Protein 1PGV (pdb70)

Secondary structure (DSSP, 8-state):
--HHHHHHHHHTT-SS--EEE-TT--SS-HHHHHHHHHHHTT-S---EEE-TTS--BHHHHTTHHHHHHH-SS--EEE--SSB--HHHHHHHHHHTTTT---SEEE----SS----HHHHHHHHHHHHH-SS--EEE-----HHHHHHHHHHHHHHHHHHHHHHTT-

Organism: Caenorhabditis elegans (NCBI:txid6239)

CATH classification: 3.80.10.10

Nearest PDB structures (foldseek):
  1pgv-assembly1_A  TM=1.006E+00  e=1.655E-31  Caenorhabditis elegans
  1io0-assembly1_A  TM=9.582E-01  e=1.502E-15  Gallus gallus
  8iai-assembly1_Y  TM=9.408E-01  e=5.123E-16  Sus scrofa
  8iah-assembly1_Y  TM=9.416E-01  e=6.300E-15  Sus scrofa
  4z8g-assembly1_A  TM=9.276E-01  e=1.249E-13  Homo sapiens

Structure (mmCIF, N/CA/C/O backbone):
data_1PGV
#
_entry.id   1PGV
#
_cell.length_a   31.706
_cell.length_b   50.621
_cell.length_c   107.132
_cell.angle_alpha   90.00
_cell.angle_beta   90.00
_cell.angle_gamma   90.00
#
_symmetry.space_group_name_H-M   'P 21 21 21'
#
loop_
_entity.id
_entity.type
_entity.pdbx_description
1 polymer 'tropomodulin TMD-1'
2 water water
#
loop_
_atom_site.group_PDB
_atom_site.id
_atom_site.type_symbol
_atom_site.label_atom_id
_atom_site.label_alt_id
_atom_site.label_comp_id
_atom_site.label_asym_id
_atom_site.label_entity_id
_atom_site.label_seq_id
_atom_site.pdbx_PDB_ins_code
_atom_site.Cartn_x
_atom_site.Cartn_y
_atom_site.Cartn_z
_atom_site.occupancy
_atom_site.B_iso_or_equiv
_atom_site.auth_seq_id
_atom_site.auth_comp_id
_atom_site.auth_asym_id
_atom_site.auth_atom_id
_atom_site.pdbx_PDB_model_num
ATOM 1 N N . THR A 1 27 ? 2.986 32.269 30.776 1.00 38.47 222 THR A N 1
ATOM 2 C CA . THR A 1 27 ? 1.586 32.278 30.264 1.00 37.52 222 THR A CA 1
ATOM 3 C C . THR A 1 27 ? 0.629 31.618 31.250 1.00 37.72 222 THR A C 1
ATOM 4 O O . THR A 1 27 ? 0.982 30.656 31.931 1.00 38.33 222 THR A O 1
ATOM 8 N N . ASP A 1 28 ? -0.587 32.148 31.320 1.00 37.32 223 ASP A N 1
ATOM 9 C CA . ASP A 1 28 ? -1.608 31.629 32.220 1.00 37.11 223 ASP A CA 1
ATOM 10 C C . ASP A 1 28 ? -2.506 30.655 31.458 1.00 36.09 223 ASP A C 1
ATOM 11 O O . ASP A 1 28 ? -3.557 31.043 30.947 1.00 35.79 223 ASP A O 1
ATOM 16 N N . VAL A 1 29 ? -2.092 29.391 31.390 1.00 34.95 224 VAL A N 1
ATOM 17 C CA . VAL A 1 29 ? -2.858 28.372 30.676 1.00 33.53 224 VAL A CA 1
ATOM 18 C C . VAL A 1 29 ? -4.329 28.366 31.074 1.00 33.77 224 VAL A C 1
ATOM 19 O O . VAL A 1 29 ? -5.214 28.329 30.219 1.00 31.26 224 VAL A O 1
ATOM 23 N N . GLU A 1 30 ? -4.585 28.408 32.377 1.00 34.62 225 GLU A N 1
ATOM 24 C CA . GLU A 1 30 ? -5.948 28.393 32.887 1.00 35.04 225 GLU A CA 1
ATOM 25 C C . GLU A 1 30 ? -6.766 29.569 32.353 1.00 34.94 225 GLU A C 1
ATOM 26 O O . GLU A 1 30 ? -7.905 29.397 31.917 1.00 34.24 225 GLU A O 1
ATOM 32 N N . SER A 1 31 ? -6.184 30.763 32.390 1.00 34.13 226 SER A N 1
ATOM 33 C CA . SER A 1 31 ? -6.875 31.952 31.904 1.00 33.35 226 SER A CA 1
AT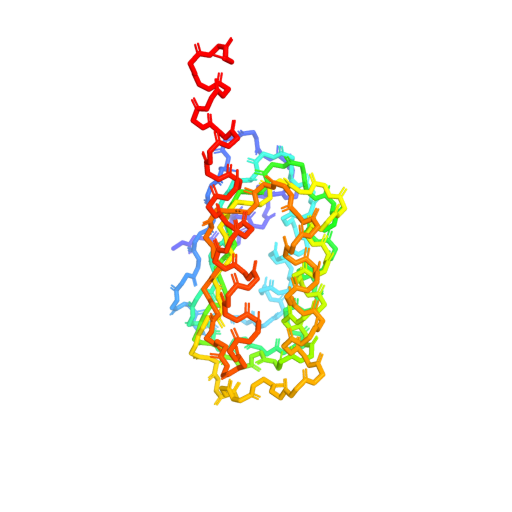OM 34 C C . SER A 1 31 ? -7.133 31.844 30.402 1.00 31.90 226 SER A C 1
ATOM 35 O O . SER A 1 31 ? -8.217 32.179 29.925 1.00 31.69 226 SER A O 1
ATOM 38 N N . CYS A 1 32 ? -6.133 31.372 29.663 1.00 31.63 227 CYS A N 1
ATOM 39 C CA . CYS A 1 32 ? -6.266 31.214 28.218 1.00 30.66 227 CYS A CA 1
ATOM 40 C C . CYS A 1 32 ? -7.422 30.272 27.891 1.00 30.13 227 CYS A C 1
ATOM 41 O O . CYS A 1 32 ? -8.218 30.540 26.991 1.00 28.57 227 CYS A O 1
ATOM 44 N N . ILE A 1 33 ? -7.512 29.170 28.628 1.00 30.18 228 ILE A N 1
ATOM 45 C CA . ILE A 1 33 ? -8.584 28.207 28.414 1.00 29.87 228 ILE A CA 1
ATOM 46 C C . ILE A 1 33 ? -9.939 28.888 28.560 1.00 30.89 228 ILE A C 1
ATOM 47 O O . ILE A 1 33 ? -10.787 28.798 27.673 1.00 31.43 228 ILE A O 1
ATOM 52 N N . ASN A 1 34 ? -10.139 29.575 29.679 1.00 30.89 229 ASN A N 1
ATOM 53 C CA . ASN A 1 34 ? -11.404 30.260 29.920 1.00 31.70 229 ASN A CA 1
ATOM 54 C C . ASN A 1 34 ? -11.704 31.321 28.868 1.00 29.37 229 ASN A C 1
ATOM 55 O O . ASN A 1 34 ? -12.828 31.415 28.384 1.00 28.97 229 ASN A O 1
ATOM 60 N N . ARG A 1 35 ? -10.700 32.117 28.513 1.00 28.10 230 ARG A N 1
ATOM 61 C CA . ARG A 1 35 ? -10.891 33.171 27.523 1.00 27.72 230 ARG A CA 1
ATOM 62 C C . ARG A 1 35 ? -11.189 32.639 26.123 1.00 27.82 230 ARG A C 1
ATOM 63 O O . ARG A 1 35 ? -12.071 33.150 25.438 1.00 27.84 230 ARG A O 1
ATOM 71 N N . LEU A 1 36 ? -10.458 31.613 25.698 1.00 28.40 231 LEU A N 1
ATOM 72 C CA . LEU A 1 36 ? -10.683 31.036 24.374 1.00 29.58 231 LEU A CA 1
ATOM 73 C C . LEU A 1 36 ? -12.086 30.439 24.271 1.00 30.31 231 LEU A C 1
ATOM 74 O O . LEU A 1 36 ? -12.760 30.589 23.252 1.00 30.32 231 LEU A O 1
ATOM 79 N N . ARG A 1 37 ? -12.525 29.770 25.332 1.00 32.43 232 ARG A N 1
ATOM 80 C CA . ARG A 1 37 ? -13.853 29.164 25.351 1.00 34.27 232 ARG A CA 1
ATOM 81 C C . ARG A 1 37 ? -14.945 30.212 25.170 1.00 34.63 232 ARG A C 1
ATOM 82 O O . ARG A 1 37 ? -15.963 29.957 24.527 1.00 34.16 232 ARG A O 1
ATOM 90 N N . GLU A 1 38 ? -14.724 31.392 25.741 1.00 34.27 233 GLU A N 1
ATOM 91 C CA . GLU A 1 38 ? -15.693 32.476 25.650 1.00 35.13 233 GLU A CA 1
ATOM 92 C C . GLU A 1 38 ? -15.472 33.303 24.388 1.00 34.32 233 GLU A C 1
ATOM 93 O O . GLU A 1 38 ? -16.086 34.355 24.208 1.00 34.55 233 GLU A O 1
ATOM 99 N N . ASP A 1 39 ? -14.588 32.819 23.521 1.00 32.23 234 ASP A N 1
ATOM 100 C CA . ASP A 1 39 ?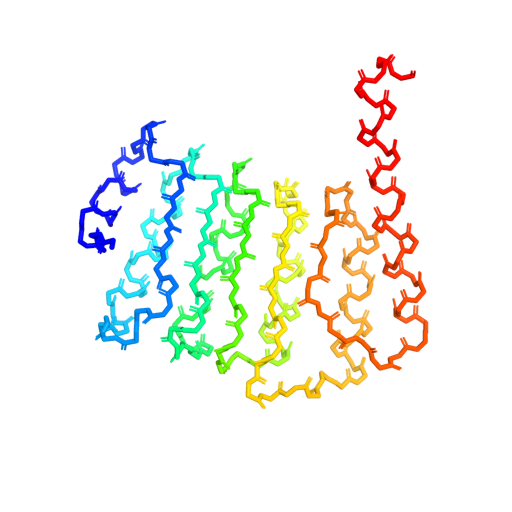 -14.288 33.492 22.263 1.00 30.99 234 ASP A CA 1
ATOM 101 C C . ASP A 1 39 ? -13.857 34.947 22.475 1.00 30.25 234 ASP A C 1
ATOM 102 O O . ASP A 1 39 ? -14.354 35.865 21.818 1.00 29.45 234 ASP A O 1
ATOM 107 N N . ASP A 1 40 ? -12.919 35.135 23.397 1.00 29.70 235 ASP A N 1
ATOM 108 C CA . ASP A 1 40 ? -12.383 36.454 23.725 1.00 28.91 235 ASP A CA 1
ATOM 109 C C . ASP A 1 40 ? -11.887 37.151 22.462 1.00 29.73 235 ASP A C 1
ATOM 110 O O . ASP A 1 40 ? -11.029 36.628 21.749 1.00 28.43 235 ASP A O 1
ATOM 115 N N . THR A 1 41 ? -12.418 38.342 22.197 1.00 27.69 236 THR A N 1
ATOM 116 C CA . THR A 1 41 ? -12.050 39.097 21.003 1.00 29.11 236 THR A CA 1
ATOM 117 C C . THR A 1 41 ? -10.633 39.670 21.008 1.00 28.38 236 THR A C 1
ATOM 118 O O . THR A 1 41 ? -10.102 40.019 19.953 1.00 27.27 236 THR A O 1
ATOM 124 N N . ASP A 1 42 ? -10.016 39.754 22.184 1.00 27.98 237 ASP A N 1
ATOM 125 C CA . ASP A 1 42 ? -8.675 40.323 22.298 1.00 26.40 237 ASP A CA 1
ATOM 126 C C . ASP A 1 42 ? -7.530 39.319 22.394 1.00 26.16 237 ASP A C 1
ATOM 127 O O . ASP A 1 42 ? -6.373 39.670 22.153 1.00 25.72 237 ASP A O 1
ATOM 132 N N . LEU A 1 43 ? -7.836 38.077 22.754 1.00 25.00 238 LEU A N 1
ATOM 133 C CA . LEU A 1 43 ? -6.796 37.059 22.857 1.00 24.72 238 LEU A CA 1
ATOM 134 C C . LEU A 1 43 ? -6.448 36.560 21.456 1.00 25.20 238 LEU A C 1
ATOM 135 O O . LEU A 1 43 ? -7.137 35.698 20.908 1.00 24.46 238 LEU A O 1
ATOM 140 N N . LYS A 1 44 ? -5.379 37.114 20.886 1.00 24.79 239 LYS A N 1
ATOM 141 C CA . LYS A 1 44 ? -4.937 36.760 19.540 1.00 26.82 239 LYS A CA 1
ATOM 142 C C . LYS A 1 44 ? -3.734 35.828 19.520 1.00 26.45 239 LYS A C 1
ATOM 143 O O . LYS A 1 44 ? -3.497 35.130 18.530 1.00 27.15 239 LYS A O 1
ATOM 149 N N . GLU A 1 45 ? -2.959 35.834 20.597 1.00 26.39 240 GLU A N 1
ATOM 150 C CA . GLU A 1 45 ? -1.783 34.982 20.674 1.00 26.35 240 GLU A CA 1
ATOM 151 C C . GLU A 1 45 ? -1.705 34.194 21.970 1.00 25.91 240 GLU A C 1
ATOM 152 O O . GLU A 1 45 ? -1.833 34.746 23.064 1.00 23.64 240 GLU A O 1
ATOM 158 N N . VAL A 1 46 ? -1.511 32.888 21.827 1.00 24.68 241 VAL A N 1
ATOM 159 C CA . VAL A 1 46 ? -1.374 31.989 22.961 1.00 24.35 241 VAL A CA 1
ATOM 160 C C . VAL A 1 46 ? -0.048 31.287 22.731 1.00 24.72 241 VAL A C 1
ATOM 161 O O . VAL A 1 46 ? 0.128 30.584 21.736 1.00 25.21 241 VAL A O 1
ATOM 165 N N . ASN A 1 47 ? 0.892 31.493 23.644 1.00 25.59 242 ASN A N 1
ATOM 166 C CA . ASN A 1 47 ? 2.210 30.899 23.518 1.00 25.85 242 ASN A CA 1
ATOM 167 C C . ASN A 1 47 ? 2.567 30.136 24.785 1.00 27.16 242 ASN A C 1
ATOM 168 O O . ASN A 1 47 ? 2.768 30.741 25.839 1.00 26.20 242 ASN A O 1
ATOM 173 N N . ILE A 1 48 ? 2.635 28.809 24.692 1.00 26.27 243 ILE A N 1
ATOM 174 C CA . ILE A 1 48 ? 3.001 28.006 25.853 1.00 26.98 243 ILE A CA 1
ATOM 175 C C . ILE A 1 48 ? 4.303 27.264 25.586 1.00 27.32 243 ILE A C 1
ATOM 176 O O . ILE A 1 48 ? 4.540 26.180 26.127 1.00 27.34 243 ILE A O 1
ATOM 181 N N . ASN A 1 49 ? 5.147 27.856 24.747 1.00 27.00 244 ASN A N 1
ATOM 182 C CA . ASN A 1 49 ? 6.432 27.258 24.413 1.00 28.12 244 ASN A CA 1
ATOM 183 C C . ASN A 1 49 ? 7.229 26.951 25.677 1.00 29.98 244 ASN A C 1
ATOM 184 O O . ASN A 1 49 ? 7.258 27.752 26.611 1.00 29.72 244 ASN A O 1
ATOM 189 N N . ASN A 1 50 ? 7.862 25.779 25.698 1.00 31.01 245 ASN A N 1
ATOM 190 C CA . ASN A 1 50 ? 8.695 25.348 26.817 1.00 31.57 245 ASN A CA 1
ATOM 191 C C . ASN A 1 50 ? 7.973 25.021 28.121 1.00 32.64 245 ASN A C 1
ATOM 192 O O . ASN A 1 50 ? 8.619 24.792 29.141 1.00 31.41 245 ASN A O 1
ATOM 197 N N . MET A 1 51 ? 6.645 24.991 28.095 1.00 33.35 246 MET A N 1
ATOM 198 C CA . MET A 1 51 ? 5.880 24.674 29.296 1.00 35.75 246 MET A CA 1
ATOM 199 C C . MET A 1 51 ? 5.584 23.174 29.370 1.00 37.56 246 MET A C 1
ATOM 200 O O . MET A 1 51 ? 4.478 22.730 29.067 1.00 38.78 246 MET A O 1
ATOM 205 N N . LYS A 1 52 ? 6.585 22.401 29.780 1.00 39.00 247 LYS A N 1
ATOM 206 C CA . LYS A 1 52 ? 6.452 20.950 29.887 1.00 40.58 247 LYS A CA 1
ATOM 207 C C . LYS A 1 52 ? 5.764 20.523 31.182 1.00 42.39 247 LYS A C 1
ATOM 208 O O . LYS A 1 52 ? 5.360 19.368 31.330 1.00 42.72 247 LYS A O 1
ATOM 214 N N . ARG A 1 53 ? 5.635 21.465 32.111 1.00 44.05 248 ARG A N 1
ATOM 215 C CA . ARG A 1 53 ? 5.009 21.219 33.407 1.00 46.12 248 ARG A CA 1
ATOM 216 C C . ARG A 1 53 ? 3.507 20.982 33.288 1.00 46.31 248 ARG A C 1
ATOM 217 O O . ARG A 1 53 ? 2.945 20.135 33.981 1.00 46.60 248 ARG A O 1
ATOM 225 N N . VAL A 1 54 ? 2.862 21.748 32.416 1.00 45.84 249 VAL A N 1
ATOM 226 C CA . VAL A 1 54 ? 1.423 21.647 32.219 1.00 45.58 249 VAL A CA 1
ATOM 227 C C . VAL A 1 54 ? 0.960 20.213 32.008 1.00 45.67 249 VAL A C 1
ATOM 228 O O . VAL A 1 54 ? 1.519 19.482 31.187 1.00 45.26 249 VAL A O 1
ATOM 232 N N . SER A 1 5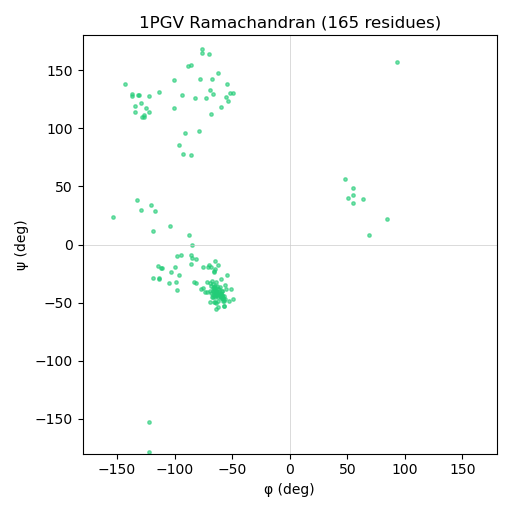5 ? -0.062 19.809 32.758 1.00 45.75 250 SER A N 1
ATOM 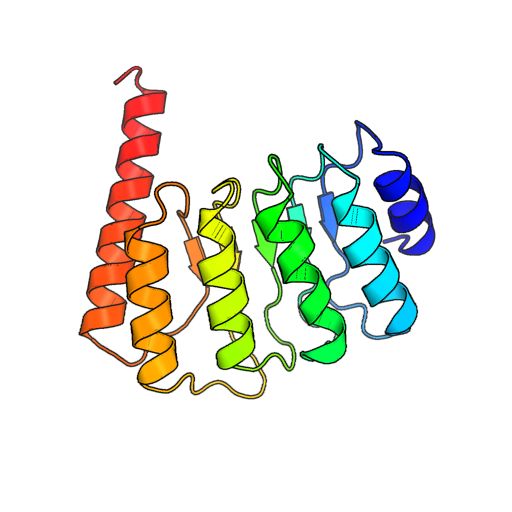233 C CA . SER A 1 55 ? -0.595 18.462 32.626 1.00 45.42 250 SER A CA 1
ATOM 234 C C . SER A 1 55 ? -1.132 18.326 31.210 1.00 45.38 250 SER A C 1
ATOM 235 O O . SER A 1 55 ? -1.615 19.297 30.625 1.00 45.39 250 SER A O 1
ATOM 238 N N . LYS A 1 56 ? -1.049 17.122 30.661 1.00 44.86 251 LYS A N 1
ATOM 239 C CA . LYS A 1 56 ? -1.509 16.884 29.303 1.00 44.44 251 LYS A CA 1
ATOM 240 C C . LYS A 1 56 ? -3.011 17.060 29.140 1.00 43.94 251 LYS A C 1
ATOM 241 O O . LYS A 1 56 ? -3.493 17.322 28.037 1.00 43.72 251 LYS A O 1
ATOM 247 N N . GLU A 1 57 ? -3.758 16.921 30.231 1.00 43.20 252 GLU A N 1
ATOM 248 C CA . GLU A 1 57 ? -5.201 17.092 30.154 1.00 41.76 252 GLU A CA 1
ATOM 249 C C . GLU A 1 57 ? -5.496 18.576 29.968 1.00 39.38 252 GLU A C 1
ATOM 250 O O . GLU A 1 57 ? -6.466 18.951 29.310 1.00 38.31 252 GLU A O 1
ATOM 256 N N . ARG A 1 58 ? -4.646 19.417 30.551 1.00 37.98 253 ARG A N 1
ATOM 257 C CA . ARG A 1 58 ? -4.800 20.865 30.435 1.00 37.32 253 ARG A CA 1
ATOM 258 C C . ARG A 1 58 ? -4.441 21.309 29.018 1.00 35.67 253 ARG A C 1
ATOM 259 O O . ARG A 1 58 ? -5.099 22.176 28.438 1.00 34.22 253 ARG A O 1
ATOM 267 N N . ILE A 1 59 ? -3.389 20.717 28.464 1.00 34.96 254 ILE A N 1
ATOM 268 C CA . ILE A 1 59 ? -2.975 21.050 27.110 1.00 34.20 254 ILE A CA 1
ATOM 269 C C . ILE A 1 59 ? -4.095 20.628 26.165 1.00 33.51 254 ILE A C 1
ATOM 270 O O . ILE A 1 59 ? -4.428 21.346 25.221 1.00 32.02 254 ILE A O 1
ATOM 275 N N . ARG A 1 60 ? -4.686 19.465 26.427 1.00 32.39 255 ARG A N 1
ATOM 276 C CA . ARG A 1 60 ? -5.784 18.986 25.598 1.00 31.74 255 ARG A CA 1
ATOM 277 C C . ARG A 1 60 ? -6.975 19.932 25.714 1.00 29.69 255 ARG A C 1
ATOM 278 O O . ARG A 1 60 ? -7.641 20.221 24.724 1.00 27.84 255 ARG A O 1
ATOM 286 N N . SER A 1 61 ? -7.244 20.411 26.926 1.00 28.81 256 SER A N 1
ATOM 287 C CA . SER A 1 61 ? -8.363 21.323 27.139 1.00 27.12 256 SER A CA 1
ATOM 288 C C . SER A 1 61 ? -8.097 22.682 26.490 1.00 26.52 256 SER A C 1
ATOM 289 O O . SER A 1 61 ? -9.021 23.346 26.018 1.00 25.41 256 SER A O 1
ATOM 293 N N . LEU A 1 62 ? -6.830 23.085 26.464 1.00 25.83 257 LEU A N 1
ATOM 294 C CA . LEU A 1 62 ? -6.439 24.355 25.856 1.00 24.72 257 LEU A CA 1
ATOM 295 C C . LEU A 1 62 ? -6.699 24.293 24.351 1.00 24.98 257 LEU A C 1
ATOM 296 O O . LEU A 1 62 ? -7.310 25.194 23.775 1.00 24.57 257 LEU A O 1
ATOM 301 N N . ILE A 1 63 ? -6.226 23.221 23.719 1.00 24.04 258 ILE A N 1
ATOM 302 C CA . ILE A 1 63 ? -6.420 23.031 22.286 1.00 22.71 258 ILE A CA 1
ATOM 303 C C . ILE A 1 63 ? -7.906 23.026 21.960 1.00 22.38 258 ILE A C 1
ATOM 304 O O . ILE A 1 63 ? -8.349 23.673 21.015 1.00 21.03 258 ILE A O 1
ATOM 309 N N . GLU A 1 64 ? -8.678 22.294 22.754 1.00 25.09 259 GLU A N 1
ATOM 310 C CA . GLU A 1 64 ? -10.117 22.207 22.546 1.00 26.37 259 GLU A CA 1
ATOM 311 C C . GLU A 1 64 ? -10.758 23.584 22.707 1.00 26.00 259 GLU A C 1
ATOM 312 O O . GLU A 1 64 ? -11.677 23.945 21.973 1.00 25.28 259 GLU A O 1
ATOM 318 N N . ALA A 1 65 ? -10.263 24.352 23.670 1.00 25.90 260 ALA A N 1
ATOM 319 C CA . ALA A 1 65 ? -10.794 25.690 23.918 1.00 24.81 260 ALA A CA 1
ATOM 320 C C . ALA A 1 65 ? -10.541 26.592 22.710 1.00 24.31 260 ALA A C 1
ATOM 321 O O . ALA A 1 65 ? -11.420 27.347 22.288 1.00 23.32 260 ALA A O 1
ATOM 323 N N . ALA A 1 66 ? -9.336 26.501 22.156 1.00 23.16 261 ALA A N 1
ATOM 324 C CA . ALA A 1 66 ? -8.954 27.309 21.001 1.00 23.02 261 ALA A CA 1
ATOM 325 C C . ALA A 1 66 ? -9.921 27.155 19.828 1.00 21.96 261 ALA A C 1
ATOM 326 O O . ALA A 1 66 ? -10.056 28.065 19.005 1.00 21.54 261 ALA A O 1
ATOM 328 N N . CYS A 1 67 ? -10.594 26.008 19.747 1.00 22.65 262 CYS A N 1
ATOM 329 C CA . CYS A 1 67 ? -11.544 25.760 18.664 1.00 24.01 262 CYS A CA 1
ATOM 330 C C . CYS A 1 67 ? -12.755 26.682 18.719 1.00 25.37 262 CYS A C 1
ATOM 331 O O . CYS A 1 67 ? -13.414 26.908 17.707 1.00 26.21 262 CYS A O 1
ATOM 334 N N . ASN A 1 68 ? -13.046 27.210 19.904 1.00 26.47 263 ASN A N 1
ATOM 335 C CA . ASN A 1 68 ? -14.189 28.100 20.082 1.00 27.87 263 ASN A CA 1
ATOM 336 C C . ASN A 1 68 ? -13.882 29.560 19.762 1.00 27.78 263 ASN A C 1
ATOM 337 O O . ASN A 1 68 ? -14.789 30.393 19.695 1.00 27.13 263 ASN A O 1
ATOM 342 N N . SER A 1 69 ? -12.606 29.867 19.556 1.00 25.10 264 SER A N 1
ATOM 343 C CA . SER A 1 69 ? -12.198 31.234 19.252 1.00 23.19 264 SER A CA 1
ATOM 344 C C . SER A 1 69 ? -12.090 31.538 17.763 1.00 24.53 264 SER A C 1
ATOM 345 O O . SER A 1 69 ? -11.436 30.811 17.017 1.00 23.85 264 SER A O 1
ATOM 348 N N . LYS A 1 70 ? -12.730 32.620 17.333 1.00 24.08 265 LYS A N 1
ATOM 349 C CA . LYS A 1 70 ? -12.659 33.019 15.937 1.00 25.88 265 LYS A CA 1
ATOM 350 C C . LYS A 1 70 ? -11.705 34.201 15.839 1.00 24.81 265 LYS A C 1
ATOM 351 O O . LYS A 1 70 ? -11.668 34.905 14.834 1.00 25.96 265 LYS A O 1
ATOM 357 N N . HIS A 1 71 ? -10.914 34.393 16.890 1.00 24.57 266 HIS A N 1
ATOM 358 C CA . HIS A 1 71 ? -9.970 35.499 16.946 1.00 24.37 266 HIS A CA 1
ATOM 359 C C . HIS A 1 71 ? -8.505 35.089 17.061 1.00 23.28 266 HIS A C 1
ATOM 360 O O . HIS A 1 71 ? -7.621 35.809 16.602 1.00 24.09 266 HIS A O 1
ATOM 367 N N . ILE A 1 72 ? -8.236 33.936 17.667 1.00 23.31 267 ILE A N 1
ATOM 368 C CA . ILE A 1 72 ? -6.854 33.501 17.829 1.00 21.40 267 ILE A CA 1
ATOM 369 C C . ILE A 1 72 ? -6.096 33.525 16.502 1.00 21.72 267 ILE A C 1
ATOM 370 O O . ILE A 1 72 ? -6.569 33.005 15.492 1.00 20.45 267 ILE A O 1
ATOM 375 N N . GLU A 1 73 ? -4.918 34.143 16.519 1.00 20.30 268 GLU A N 1
ATOM 376 C CA . GLU A 1 73 ? -4.083 34.278 15.333 1.00 21.39 268 GLU A CA 1
ATOM 377 C C . GLU A 1 73 ? -2.784 33.497 15.414 1.00 19.93 268 GLU A C 1
ATOM 378 O O . GLU A 1 73 ? -2.233 33.088 14.390 1.00 20.59 268 GLU A O 1
ATOM 384 N N . LYS A 1 74 ? -2.281 33.305 16.627 1.00 20.09 269 LYS A N 1
ATOM 385 C CA . LYS A 1 74 ? -1.037 32.573 16.816 1.00 19.84 269 LYS A CA 1
ATOM 386 C C . LYS A 1 74 ? -1.151 31.607 17.984 1.00 19.77 269 LYS A C 1
ATOM 387 O O . LYS A 1 74 ? -1.577 31.979 19.076 1.00 18.91 269 LYS A O 1
ATOM 393 N N . PHE A 1 75 ? -0.774 30.356 17.741 1.00 19.26 270 PHE A N 1
ATOM 394 C CA . PHE A 1 75 ? -0.835 29.330 18.771 1.00 19.45 270 PHE A CA 1
ATOM 395 C C . PHE A 1 75 ? 0.482 28.572 18.714 1.00 18.93 270 PHE A C 1
ATOM 396 O O . PHE A 1 75 ? 0.788 27.913 17.721 1.00 18.49 270 PHE A O 1
ATOM 404 N N . SER A 1 76 ? 1.280 28.692 19.772 1.00 20.32 271 SER A N 1
ATOM 405 C CA . SER A 1 76 ? 2.579 28.036 19.803 1.00 20.58 271 SER A CA 1
ATOM 406 C C . SER A 1 76 ? 2.714 27.099 20.997 1.00 21.32 271 SER A C 1
ATOM 407 O O . SER A 1 76 ? 2.468 27.490 22.141 1.00 19.73 271 SER A O 1
ATOM 411 N N . LEU A 1 77 ? 3.101 25.858 20.712 1.00 21.52 272 LEU A N 1
ATOM 412 C CA . LEU A 1 77 ? 3.282 24.837 21.740 1.00 23.70 272 LEU A CA 1
ATOM 413 C C . LEU A 1 77 ? 4.616 24.144 21.510 1.00 23.11 272 LEU A C 1
ATOM 414 O O . LEU A 1 77 ? 4.730 22.927 21.678 1.00 24.55 272 LEU A O 1
ATOM 419 N N . ALA A 1 78 ? 5.620 24.914 21.112 1.00 23.05 273 ALA A N 1
ATOM 420 C CA . ALA A 1 78 ? 6.940 24.361 20.855 1.00 23.48 273 ALA A CA 1
ATOM 421 C C . ALA A 1 78 ? 7.587 23.868 22.141 1.00 23.92 273 ALA A C 1
ATOM 422 O O . ALA A 1 78 ? 7.440 24.476 23.199 1.00 23.42 273 ALA A O 1
ATOM 424 N N . ASN A 1 79 ? 8.299 22.753 22.039 1.00 24.11 274 ASN A N 1
ATOM 425 C CA . ASN A 1 79 ? 8.994 22.185 23.182 1.00 26.01 274 ASN A CA 1
ATOM 426 C C . ASN A 1 79 ? 8.130 22.086 24.439 1.00 26.07 274 ASN A C 1
ATOM 427 O O . ASN A 1 79 ? 8.478 22.629 25.488 1.00 27.83 274 ASN A O 1
ATOM 432 N N . THR A 1 80 ? 6.996 21.400 24.323 1.00 24.90 275 THR A N 1
ATOM 433 C CA . THR A 1 80 ? 6.097 21.200 25.454 1.00 24.56 275 THR A CA 1
ATOM 434 C C . THR A 1 80 ? 5.984 19.701 25.727 1.00 23.85 275 THR A C 1
ATOM 435 O O . THR A 1 80 ? 5.123 19.262 26.486 1.00 25.15 275 THR A O 1
ATOM 439 N N . ALA A 1 81 ? 6.858 18.932 25.086 1.00 24.50 276 ALA A N 1
ATOM 440 C CA . ALA A 1 81 ? 6.894 17.482 25.242 1.00 24.09 276 ALA A CA 1
ATOM 441 C C . ALA A 1 81 ? 5.553 16.812 24.956 1.00 25.30 276 ALA A C 1
ATOM 442 O O . ALA A 1 81 ? 5.196 15.833 25.607 1.00 25.59 276 ALA A O 1
ATOM 444 N N . ILE A 1 82 ? 4.806 17.333 23.985 1.00 24.92 277 ILE A N 1
ATOM 445 C CA . ILE A 1 82 ? 3.520 16.735 23.648 1.00 23.40 277 ILE A CA 1
ATOM 446 C C . ILE A 1 82 ? 3.702 15.646 22.596 1.00 22.75 277 ILE A C 1
ATOM 447 O O . ILE A 1 82 ? 4.658 15.671 21.824 1.00 21.83 277 ILE A O 1
ATOM 452 N N . SER A 1 83 ? 2.788 14.683 22.591 1.00 22.87 278 SER A N 1
ATOM 453 C CA . SER A 1 83 ? 2.834 13.578 21.636 1.00 24.12 278 SER A CA 1
ATOM 454 C C . SER A 1 83 ? 1.529 13.555 20.851 1.00 23.04 278 SER A C 1
ATOM 455 O O . SER A 1 83 ? 0.662 14.399 21.057 1.00 23.32 278 SER A O 1
ATOM 458 N N . ASP A 1 84 ? 1.383 12.586 19.953 1.00 22.18 279 ASP A N 1
ATOM 459 C CA . ASP A 1 84 ? 0.175 12.495 19.145 1.00 23.92 279 ASP A CA 1
ATOM 460 C C . ASP A 1 84 ? -1.127 12.539 19.937 1.00 25.49 279 ASP A C 1
ATOM 461 O O . ASP A 1 84 ? -2.101 13.146 19.496 1.00 25.48 279 ASP A O 1
ATOM 466 N N . SER A 1 85 ? -1.150 11.899 21.101 1.00 27.87 280 SER A N 1
ATOM 467 C CA . SER A 1 85 ? -2.363 11.878 21.907 1.00 30.90 280 SER A CA 1
ATOM 468 C C . SER A 1 85 ? -2.844 13.278 22.295 1.00 31.48 280 SER A C 1
ATOM 469 O O . SER A 1 85 ? -4.043 13.553 22.263 1.00 31.52 280 SER A O 1
ATOM 472 N N . GLU A 1 86 ? -1.917 14.166 22.639 1.00 30.33 281 GLU A N 1
ATOM 473 C CA . GLU A 1 86 ? -2.294 15.527 23.017 1.00 31.92 281 GLU A CA 1
ATOM 474 C C . GLU A 1 86 ? -2.501 16.445 21.815 1.00 30.90 281 GLU A C 1
ATOM 475 O O . GLU A 1 86 ? -3.328 17.355 21.861 1.00 32.19 281 GLU A O 1
ATOM 481 N N . ALA A 1 87 ? -1.754 16.206 20.742 1.00 30.05 282 ALA A N 1
ATOM 482 C CA . ALA A 1 87 ? -1.840 17.043 19.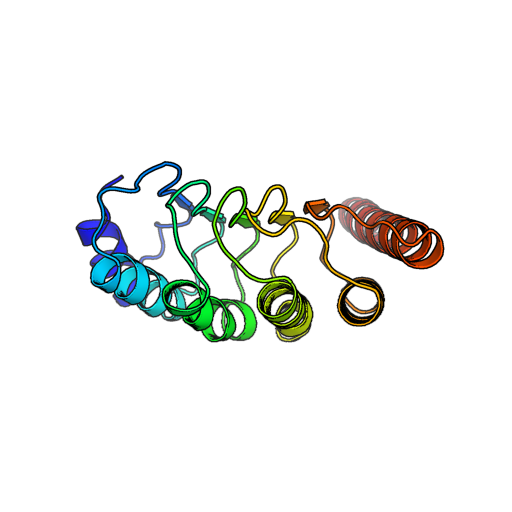550 1.00 29.24 282 ALA A CA 1
ATOM 483 C C . ALA A 1 87 ? -2.941 16.690 18.552 1.00 29.46 282 ALA A C 1
ATOM 484 O O . ALA A 1 87 ? -3.221 17.466 17.634 1.00 28.57 282 ALA A O 1
ATOM 486 N N . ARG A 1 88 ? -3.574 15.534 18.724 1.00 29.03 283 ARG A N 1
ATOM 487 C CA . ARG A 1 88 ? -4.632 15.117 17.808 1.00 28.67 283 ARG A CA 1
ATOM 488 C C . ARG A 1 88 ? -5.747 16.157 17.711 1.00 26.60 283 ARG A C 1
ATOM 489 O O . ARG A 1 88 ? -6.339 16.346 16.648 1.00 25.40 283 ARG A O 1
ATOM 497 N N . GLY A 1 89 ? -6.030 16.827 18.826 1.00 24.14 284 GLY A N 1
ATOM 498 C CA . GLY A 1 89 ? -7.081 17.831 18.849 1.00 22.62 284 GLY A CA 1
ATOM 499 C C . GLY A 1 89 ? -6.818 19.008 17.926 1.00 21.88 284 GLY A C 1
ATOM 500 O O . GLY A 1 89 ? -7.738 19.760 17.586 1.00 20.23 284 GLY A O 1
ATOM 501 N N . LEU A 1 90 ? -5.563 19.172 17.519 1.00 19.19 285 LEU A N 1
ATOM 502 C CA . LEU A 1 90 ? -5.195 20.264 16.624 1.00 19.79 285 LEU A CA 1
ATOM 503 C C . LEU A 1 90 ? -5.857 20.100 15.266 1.00 19.38 285 LEU A C 1
ATOM 504 O O . LEU A 1 90 ? -5.999 21.066 14.511 1.00 18.34 285 LEU A O 1
ATOM 509 N N . ILE A 1 91 ? -6.261 18.874 14.943 1.00 19.03 286 ILE A N 1
ATOM 510 C CA . ILE A 1 91 ? -6.925 18.646 13.673 1.00 18.15 286 ILE A CA 1
ATOM 511 C C . ILE A 1 91 ? -8.226 19.441 13.633 1.00 17.62 286 ILE A C 1
ATOM 512 O O . ILE A 1 91 ? -8.494 20.138 12.660 1.00 16.11 286 ILE A O 1
ATOM 517 N N . GLU A 1 92 ? -9.032 19.345 14.689 1.00 18.50 287 GLU A N 1
ATOM 518 C CA . GLU A 1 92 ? -10.297 20.070 14.730 1.00 18.90 287 GLU A CA 1
ATOM 519 C C . GLU A 1 92 ? -10.046 21.578 14.689 1.00 19.24 287 GLU A C 1
ATOM 520 O O . GLU A 1 92 ? -10.727 22.311 13.968 1.00 18.62 287 GLU A O 1
ATOM 526 N N . LEU A 1 93 ? -9.066 22.028 15.464 1.00 19.35 288 LEU A N 1
ATOM 527 C CA . LEU A 1 93 ? -8.728 23.454 15.516 1.00 18.99 288 LEU A CA 1
ATOM 528 C C . LEU A 1 93 ? -8.386 24.002 14.134 1.00 19.07 288 LEU A C 1
ATOM 529 O O . LEU A 1 93 ? -8.952 25.009 13.689 1.00 18.93 288 LEU A O 1
ATOM 534 N N . ILE A 1 94 ? -7.456 23.334 13.457 1.00 18.26 289 ILE A N 1
ATOM 535 C CA . ILE A 1 94 ? -7.025 23.750 12.129 1.00 16.46 289 ILE A CA 1
ATOM 536 C C . ILE A 1 94 ? -8.167 23.756 11.122 1.00 17.13 289 ILE A C 1
ATOM 537 O O . ILE A 1 94 ? -8.329 24.712 10.364 1.00 16.37 289 ILE A O 1
ATOM 542 N N . GLU A 1 95 ? -8.966 22.691 11.108 1.00 17.05 290 GLU A N 1
ATOM 543 C CA . GLU A 1 95 ? -10.068 22.614 10.158 1.00 18.53 290 GLU A CA 1
ATOM 544 C C . GLU A 1 95 ? -11.221 23.562 10.456 1.00 19.75 290 GLU A C 1
ATOM 545 O O . GLU A 1 95 ? -12.017 23.866 9.569 1.00 21.29 290 GLU A O 1
ATOM 551 N N . THR A 1 96 ? -11.300 24.041 11.694 1.00 19.12 291 THR A N 1
ATOM 552 C CA . THR A 1 96 ? -12.381 24.931 12.106 1.00 22.43 291 THR A CA 1
ATOM 553 C C . THR A 1 96 ? -12.047 26.422 12.091 1.00 21.11 291 THR A C 1
ATOM 554 O O . THR A 1 96 ? -12.877 27.247 11.700 1.00 19.55 291 THR A O 1
ATOM 558 N N . SER A 1 97 ? -10.834 26.760 12.509 1.00 18.96 292 SER A N 1
ATOM 559 C CA . SER A 1 97 ? -10.419 28.162 12.609 1.00 19.54 292 SER A CA 1
ATOM 560 C C . SER A 1 97 ? -10.282 28.992 11.337 1.00 19.97 292 SER A C 1
ATOM 561 O O . SER A 1 97 ? -9.633 28.584 10.378 1.00 21.16 292 SER A O 1
ATOM 564 N N . PRO A 1 98 ? -10.908 30.183 11.319 1.00 20.52 293 PRO A N 1
ATOM 565 C CA . PRO A 1 98 ? -10.821 31.060 10.150 1.00 19.99 293 PRO A CA 1
ATOM 566 C C . PRO A 1 98 ? -9.741 32.127 10.382 1.00 19.15 293 PRO A C 1
ATOM 567 O O . PRO A 1 98 ? -9.343 32.842 9.459 1.00 19.62 293 PRO A O 1
ATOM 571 N N . SER A 1 99 ? -9.246 32.199 11.616 1.00 18.87 294 SER A N 1
ATOM 572 C CA . SER A 1 99 ? -8.258 33.207 11.990 1.00 19.22 294 SER A CA 1
ATOM 573 C C . SER A 1 99 ? -6.836 32.750 12.303 1.00 17.56 294 SER A C 1
ATOM 574 O O . SER A 1 99 ? -5.906 33.557 12.263 1.00 17.35 294 SER A O 1
ATOM 577 N N . LEU A 1 100 ? -6.649 31.471 12.623 1.00 16.37 295 LEU A N 1
ATOM 578 C CA . LEU A 1 100 ? -5.311 30.992 12.965 1.00 15.92 295 LEU A CA 1
ATOM 579 C C . LEU A 1 100 ? -4.321 31.187 11.823 1.00 15.96 295 LEU A C 1
ATOM 580 O O . LEU A 1 100 ? -4.477 30.616 10.741 1.00 15.98 295 LEU A O 1
ATOM 585 N N . ARG A 1 101 ? -3.289 31.985 12.083 1.00 16.73 296 ARG A N 1
ATOM 586 C CA . ARG A 1 101 ? -2.273 32.304 11.089 1.00 16.86 296 ARG A CA 1
ATOM 587 C C . ARG A 1 101 ? -0.948 31.591 11.289 1.00 16.16 296 ARG A C 1
ATOM 588 O O . ARG A 1 101 ? -0.247 31.284 10.327 1.00 16.49 296 ARG A O 1
ATOM 596 N N . VAL A 1 102 ? -0.592 31.350 12.543 1.00 16.35 297 VAL A N 1
ATOM 597 C CA . VAL A 1 102 ? 0.670 30.702 12.854 1.00 16.07 297 VAL A CA 1
ATOM 598 C C . VAL A 1 102 ? 0.450 29.571 13.851 1.00 16.14 297 VAL A C 1
ATOM 599 O O . VAL A 1 102 ? -0.198 29.755 14.876 1.00 17.12 297 VAL A O 1
ATOM 603 N N . LEU A 1 103 ? 0.968 28.393 13.518 1.00 16.89 298 LEU A N 1
ATOM 604 C CA . LEU A 1 103 ? 0.852 27.234 14.394 1.00 15.85 298 LEU A CA 1
ATOM 605 C C . LEU A 1 103 ? 2.250 26.669 14.541 1.00 16.70 298 LEU A C 1
ATOM 606 O O . LEU A 1 103 ? 2.891 26.323 13.549 1.00 16.79 298 LEU A O 1
ATOM 611 N N . ASN A 1 104 ? 2.728 26.590 15.778 1.00 16.52 299 ASN A N 1
ATOM 612 C CA . ASN A 1 104 ? 4.067 26.081 16.045 1.00 17.61 299 ASN A CA 1
ATOM 613 C C . ASN A 1 104 ? 4.036 24.887 16.998 1.00 17.27 299 ASN A C 1
ATOM 614 O O . ASN A 1 104 ? 3.663 25.025 18.162 1.00 18.98 299 ASN A O 1
ATOM 619 N N . VAL A 1 105 ? 4.422 23.718 16.494 1.00 19.12 300 VAL A N 1
ATOM 620 C CA . VAL A 1 105 ? 4.455 22.501 17.306 1.00 19.12 300 VAL A CA 1
ATOM 621 C C . VAL A 1 105 ? 5.814 21.817 17.183 1.00 20.37 300 VAL A C 1
ATOM 622 O O . VAL A 1 105 ? 5.922 20.592 17.310 1.00 20.62 300 VAL A O 1
ATOM 626 N N . GLU A 1 106 ? 6.856 22.608 16.945 1.00 21.14 301 GLU A N 1
ATOM 627 C CA . GLU A 1 106 ? 8.195 22.053 16.785 1.00 21.87 301 GLU A CA 1
ATOM 628 C C . GLU A 1 106 ? 8.794 21.507 18.084 1.00 21.68 301 GLU A C 1
ATOM 629 O O . GLU A 1 106 ? 8.315 21.799 19.179 1.00 20.68 301 GLU A O 1
ATOM 635 N N . SER A 1 107 ? 9.841 20.702 17.931 1.00 22.05 302 SER A N 1
ATOM 636 C CA . SER A 1 107 ? 10.575 20.108 19.046 1.00 22.57 302 SER A CA 1
ATOM 637 C C . SER A 1 107 ? 9.755 19.309 20.050 1.00 22.72 302 SER A C 1
ATOM 638 O O . SER A 1 107 ? 9.957 19.424 21.263 1.00 23.08 302 SER A O 1
ATOM 641 N N . ASN A 1 108 ? 8.832 18.496 19.548 1.00 21.96 303 ASN A N 1
ATOM 642 C CA . ASN A 1 108 ? 8.010 17.664 20.418 1.00 20.35 303 ASN A CA 1
ATOM 643 C C . ASN A 1 108 ? 8.184 16.195 20.039 1.00 20.44 303 ASN A C 1
ATOM 644 O O . ASN A 1 108 ? 9.239 15.812 19.528 1.00 20.24 303 ASN A O 1
ATOM 649 N N . PHE A 1 109 ? 7.160 15.386 20.294 1.00 20.19 304 PHE A N 1
ATOM 650 C CA . PHE A 1 109 ? 7.207 13.956 19.991 1.00 20.98 304 PHE A CA 1
ATOM 651 C C . PHE A 1 109 ? 6.111 13.547 19.010 1.00 20.31 304 PHE A C 1
ATOM 652 O O . PHE A 1 109 ? 5.576 12.436 19.084 1.00 20.34 304 PHE A O 1
ATOM 660 N N . LEU A 1 110 ? 5.783 14.442 18.085 1.00 19.48 305 LEU A N 1
ATOM 661 C CA . LEU A 1 110 ? 4.745 14.163 17.101 1.00 18.99 305 LEU A CA 1
ATOM 662 C C . LEU A 1 110 ? 5.266 13.261 15.987 1.00 19.22 305 LEU A C 1
ATOM 663 O O . LEU A 1 110 ? 6.411 13.383 15.561 1.00 18.45 305 LEU A O 1
ATOM 668 N N . THR A 1 111 ? 4.416 12.355 15.515 1.00 18.52 306 THR A N 1
ATOM 669 C CA . THR A 1 111 ? 4.806 11.427 14.458 1.00 18.72 306 THR A CA 1
ATOM 670 C C . THR A 1 111 ? 4.613 12.014 13.067 1.00 19.66 306 THR A C 1
ATOM 671 O O . THR A 1 111 ? 3.776 12.893 12.866 1.00 17.29 306 THR A O 1
ATOM 675 N N . PRO A 1 112 ? 5.384 11.523 12.084 1.00 19.13 307 PRO A N 1
ATOM 676 C CA . PRO A 1 112 ? 5.278 12.010 10.706 1.00 19.86 307 PRO A CA 1
ATOM 677 C C . PRO A 1 112 ? 3.850 11.895 10.186 1.00 20.48 307 PRO A C 1
ATOM 678 O O . PRO A 1 112 ? 3.366 12.769 9.464 1.00 20.80 307 PRO A O 1
ATOM 682 N N . GLU A 1 113 ? 3.174 10.811 10.561 1.00 20.52 308 GLU A N 1
ATOM 683 C CA . GLU A 1 113 ? 1.805 10.578 10.122 1.00 21.58 308 GLU A CA 1
ATOM 684 C C . GLU A 1 113 ? 0.850 11.646 10.641 1.00 20.48 308 GLU A C 1
ATOM 685 O O . GLU A 1 113 ? -0.023 12.115 9.913 1.00 19.79 308 GLU A O 1
ATOM 691 N N . LEU A 1 114 ? 1.002 12.024 11.905 1.00 19.26 309 LEU A N 1
ATOM 692 C CA . LEU A 1 114 ? 0.120 13.039 12.464 1.00 19.53 309 LEU A CA 1
ATOM 693 C C . LEU A 1 114 ? 0.405 14.386 11.802 1.00 18.44 309 LEU A C 1
ATOM 694 O O . LEU A 1 114 ? -0.522 15.122 11.465 1.00 19.03 309 LEU A O 1
ATOM 699 N N . LEU A 1 115 ? 1.683 14.696 11.610 1.00 16.51 310 LEU A N 1
ATOM 700 C CA . LEU A 1 115 ? 2.069 15.954 10.969 1.00 15.80 310 LEU A CA 1
ATOM 701 C C . LEU A 1 115 ? 1.461 16.045 9.575 1.00 15.41 310 LEU A C 1
ATOM 702 O O . LEU A 1 115 ? 1.005 17.106 9.156 1.00 15.24 310 LEU A O 1
ATOM 707 N N . ALA A 1 116 ? 1.453 14.925 8.854 1.00 15.06 311 ALA A N 1
ATOM 708 C CA . ALA A 1 116 ? 0.869 14.910 7.524 1.00 16.07 311 ALA A CA 1
ATOM 709 C C . ALA A 1 116 ? -0.619 15.235 7.619 1.00 15.76 311 ALA A C 1
ATOM 710 O O . ALA A 1 116 ? -1.155 15.970 6.793 1.00 15.13 311 ALA A O 1
ATOM 712 N N . ARG A 1 117 ? -1.296 14.684 8.622 1.00 16.31 312 ARG A N 1
ATOM 713 C CA . ARG A 1 117 ? -2.718 14.951 8.780 1.00 17.48 312 ARG A CA 1
ATOM 714 C C . ARG A 1 117 ? -2.948 16.423 9.138 1.00 17.19 312 ARG A C 1
ATOM 715 O O . ARG A 1 117 ? -3.882 17.047 8.640 1.00 17.18 312 ARG A O 1
ATOM 723 N N . LEU A 1 118 ? -2.091 16.974 9.992 1.00 16.92 313 LEU A N 1
ATOM 724 C CA . LEU A 1 118 ? -2.236 18.378 10.383 1.00 15.76 313 LEU A CA 1
ATOM 725 C C . LEU A 1 118 ? -2.087 19.295 9.163 1.00 14.98 313 LEU A C 1
ATOM 726 O O . LEU A 1 118 ? -2.881 20.222 8.972 1.00 14.92 313 LEU A O 1
ATOM 731 N N . LEU A 1 119 ? -1.077 19.041 8.336 1.00 14.73 314 LEU A N 1
ATOM 732 C CA . LEU A 1 119 ? -0.872 19.854 7.137 1.00 14.96 314 LEU A CA 1
ATOM 733 C C . LEU A 1 119 ? -2.008 19.689 6.135 1.00 14.80 314 LEU A C 1
ATOM 734 O O . LEU A 1 119 ? -2.427 20.648 5.495 1.00 16.85 314 LEU A O 1
ATOM 739 N N . ARG A 1 120 ? -2.525 18.474 5.985 1.00 15.56 315 ARG A N 1
ATOM 740 C CA . ARG A 1 120 ? -3.612 18.285 5.042 1.00 15.52 315 ARG A CA 1
ATOM 741 C C . ARG A 1 120 ? -4.866 19.011 5.543 1.00 16.20 315 ARG A C 1
ATOM 742 O O . ARG A 1 120 ? -5.665 19.514 4.750 1.00 16.59 315 ARG A O 1
ATOM 750 N N . SER A 1 121 ? -5.028 19.094 6.858 1.00 14.72 316 SER A N 1
ATOM 751 C CA . SER A 1 121 ? -6.192 19.768 7.424 1.00 15.31 316 SER A CA 1
ATOM 752 C C . SER A 1 121 ? -6.173 21.278 7.188 1.00 15.70 316 SER A C 1
ATOM 753 O O . SER A 1 121 ? -7.209 21.927 7.268 1.00 16.38 316 SER A O 1
ATOM 757 N N . THR A 1 122 ? -4.999 21.822 6.891 1.00 13.56 317 THR A N 1
ATOM 758 C CA . THR A 1 122 ? -4.873 23.266 6.648 1.00 15.09 317 THR A CA 1
ATOM 759 C C . THR A 1 122 ? -5.641 23.690 5.395 1.00 14.79 317 THR A C 1
ATOM 760 O O . THR A 1 122 ? -5.893 24.881 5.175 1.00 13.83 317 THR A O 1
ATOM 764 N N . LEU A 1 123 ? -6.032 22.714 4.580 1.00 14.00 318 LEU A N 1
ATOM 765 C CA . LEU A 1 123 ? -6.743 23.008 3.344 1.00 14.48 318 LEU A CA 1
ATOM 766 C C . LEU A 1 123 ? -8.202 23.400 3.515 1.00 17.19 318 LEU A C 1
ATOM 767 O O . LEU A 1 123 ? -8.790 24.009 2.620 1.00 16.29 318 LEU A O 1
ATOM 772 N N . VAL A 1 124 ? -8.789 23.070 4.657 1.00 16.38 319 VAL A N 1
ATOM 773 C CA . VAL A 1 124 ? -10.191 23.385 4.882 1.00 17.17 319 VAL A CA 1
ATOM 774 C C . VAL A 1 124 ? -10.484 24.888 4.877 1.00 19.17 319 VAL A C 1
ATOM 775 O O . VAL A 1 124 ? -11.348 25.353 4.129 1.00 19.09 319 VAL A O 1
ATOM 779 N N . THR A 1 125 ? -9.766 25.644 5.701 1.00 16.92 320 THR A N 1
ATOM 780 C CA . THR A 1 125 ? -9.987 27.093 5.760 1.00 17.46 320 THR A CA 1
ATOM 781 C C . THR A 1 125 ? -8.811 27.885 5.204 1.00 17.32 320 THR A C 1
ATOM 782 O O . THR A 1 125 ? -8.955 29.063 4.836 1.00 16.89 320 THR A O 1
ATOM 786 N N . GLN A 1 126 ? -7.647 27.245 5.150 1.00 14.99 321 GLN A N 1
ATOM 787 C CA . GLN A 1 126 ? -6.431 27.881 4.665 1.00 15.74 321 GLN A CA 1
ATOM 788 C C . GLN A 1 126 ? -6.139 29.236 5.326 1.00 15.90 321 GLN A C 1
ATOM 789 O O . GLN A 1 126 ? -5.688 30.186 4.676 1.00 16.67 321 GLN A O 1
ATOM 795 N N . SER A 1 127 ? -6.388 29.310 6.627 1.00 16.09 322 SER A N 1
ATOM 796 C CA . SER A 1 127 ? -6.124 30.532 7.383 1.00 15.61 322 SER A CA 1
ATOM 797 C C . SER A 1 127 ? -4.644 30.592 7.754 1.00 15.95 322 SER A C 1
ATOM 798 O O . SER A 1 127 ? -4.043 31.665 7.803 1.00 16.50 322 SER A O 1
ATOM 801 N N . ILE A 1 128 ? -4.043 29.429 7.997 1.00 16.43 323 ILE A N 1
ATOM 802 C CA . ILE A 1 128 ? -2.640 29.365 8.390 1.00 14.96 323 ILE A CA 1
ATOM 803 C C . ILE A 1 128 ? -1.632 29.747 7.308 1.00 16.37 323 ILE A C 1
ATOM 804 O O . ILE A 1 128 ? -1.722 29.277 6.170 1.00 16.89 323 ILE A O 1
ATOM 809 N N . VAL A 1 129 ? -0.667 30.598 7.671 1.00 16.06 324 VAL A N 1
ATOM 810 C CA . VAL A 1 129 ? 0.381 31.018 6.740 1.00 17.06 324 VAL A CA 1
ATOM 811 C C . VAL A 1 129 ? 1.749 30.518 7.186 1.00 16.64 324 VAL A C 1
ATOM 812 O O . VAL A 1 129 ? 2.693 30.473 6.397 1.00 17.07 324 VAL A O 1
ATOM 816 N N . GLU A 1 130 ? 1.858 30.145 8.458 1.00 16.35 325 GLU A N 1
ATOM 817 C CA . GLU A 1 130 ? 3.108 29.621 8.984 1.00 17.46 325 GLU A CA 1
ATOM 818 C C . GLU A 1 130 ? 2.829 28.380 9.828 1.00 16.41 325 GLU A C 1
ATOM 819 O O . GLU A 1 130 ? 2.117 28.447 10.825 1.00 17.62 325 GLU A O 1
ATOM 825 N N . PHE A 1 131 ? 3.403 27.254 9.413 1.00 15.59 326 PHE A N 1
ATOM 826 C CA . PHE A 1 131 ? 3.234 25.980 10.114 1.00 16.41 326 PHE A CA 1
ATOM 827 C C . PHE A 1 131 ? 4.635 25.446 10.402 1.00 17.10 326 PHE A C 1
ATOM 828 O O . PHE A 1 131 ? 5.349 25.063 9.486 1.00 19.20 326 PHE A O 1
ATOM 836 N N . LYS A 1 132 ? 5.037 25.444 11.667 1.00 17.57 327 LYS A N 1
ATOM 837 C CA . LYS A 1 132 ? 6.369 24.972 12.020 1.00 20.37 327 LYS A CA 1
ATOM 838 C C . LYS A 1 132 ? 6.249 23.704 12.848 1.00 19.22 327 LYS A C 1
ATOM 839 O O . LYS A 1 132 ? 5.493 23.658 13.812 1.00 19.59 327 LYS A O 1
ATOM 849 N N . ALA A 1 133 ? 7.012 22.684 12.475 1.00 19.36 328 ALA A N 1
ATOM 850 C CA . ALA A 1 133 ? 6.957 21.414 13.186 1.00 19.19 328 ALA A CA 1
ATOM 851 C C . ALA A 1 133 ? 8.251 20.621 13.078 1.00 20.17 328 ALA A C 1
ATOM 852 O O . ALA A 1 133 ? 8.244 19.397 13.236 1.00 20.40 328 ALA A O 1
ATOM 854 N N . ASP A 1 134 ? 9.363 21.305 12.830 1.00 20.90 329 ASP A N 1
ATOM 855 C CA . ASP A 1 134 ? 10.634 20.607 12.685 1.00 24.34 329 ASP A CA 1
ATOM 856 C C . ASP A 1 134 ? 11.212 20.152 14.019 1.00 24.16 329 ASP A C 1
ATOM 857 O O . ASP A 1 134 ? 10.745 20.546 15.086 1.00 23.65 329 ASP A O 1
ATOM 862 N N . ASN A 1 135 ? 12.230 19.303 13.931 1.00 25.13 330 ASN A N 1
ATOM 863 C CA . ASN A 1 135 ? 12.928 18.783 15.098 1.00 26.67 330 ASN A CA 1
ATOM 864 C C . ASN A 1 135 ? 12.111 17.927 16.052 1.00 25.13 330 ASN A C 1
ATOM 865 O O . ASN A 1 135 ? 12.272 18.035 17.270 1.00 23.67 330 ASN A O 1
ATOM 870 N N . GLN A 1 136 ? 11.231 17.087 15.515 1.00 23.11 331 GLN A N 1
ATOM 871 C CA . GLN A 1 136 ? 10.455 16.196 16.372 1.00 23.13 331 GLN A CA 1
ATOM 872 C C . GLN A 1 136 ? 11.451 15.108 16.760 1.00 24.21 331 GLN A C 1
ATOM 873 O O . GLN A 1 136 ? 12.513 14.996 16.139 1.00 23.83 331 GLN A O 1
ATOM 879 N N . ARG A 1 137 ? 11.127 14.317 17.779 1.00 24.11 332 ARG A N 1
ATOM 880 C CA . ARG A 1 137 ? 12.024 13.245 18.199 1.00 25.68 332 ARG A CA 1
ATOM 881 C C . ARG A 1 137 ? 12.233 12.308 17.013 1.00 26.61 332 ARG A C 1
ATOM 882 O O . ARG A 1 137 ? 13.356 11.899 16.728 1.00 26.82 332 ARG A O 1
ATOM 890 N N . GLN A 1 138 ? 11.142 11.981 16.324 1.00 27.74 333 GLN A N 1
ATOM 891 C CA . GLN A 1 138 ? 11.193 11.131 15.132 1.00 31.20 333 GLN A CA 1
ATOM 892 C C . GLN A 1 138 ? 11.351 12.081 13.955 1.00 31.67 333 GLN A C 1
ATOM 893 O O . GLN A 1 138 ? 10.359 12.604 13.450 1.00 33.32 333 GLN A O 1
ATOM 899 N N . SER A 1 139 ? 12.581 12.300 13.510 1.00 31.46 334 SER A N 1
ATOM 900 C CA . SER A 1 139 ? 12.825 13.224 12.409 1.00 32.72 334 SER A CA 1
ATOM 901 C C . SER A 1 139 ? 12.500 12.705 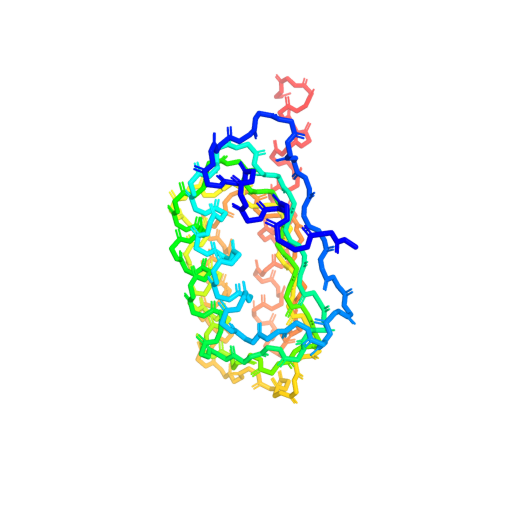11.006 1.00 30.80 334 SER A C 1
ATOM 902 O O . SER A 1 139 ? 11.984 13.452 10.173 1.00 33.83 334 SER A O 1
ATOM 905 N N . VAL A 1 140 ? 12.786 11.434 10.742 1.00 28.82 335 VAL A N 1
ATOM 906 C CA . VAL A 1 140 ? 12.535 10.856 9.420 1.00 26.14 335 VAL A CA 1
ATOM 907 C C . VAL A 1 140 ? 11.053 10.713 9.094 1.00 24.09 335 VAL A C 1
ATOM 908 O O . VAL A 1 140 ? 10.346 9.904 9.695 1.00 21.26 335 VAL A O 1
ATOM 912 N N . LEU A 1 141 ? 10.593 11.494 8.120 1.00 20.98 336 LEU A N 1
ATOM 913 C CA . LEU A 1 141 ? 9.194 11.472 7.714 1.00 19.54 336 LEU A CA 1
ATOM 914 C C . LEU A 1 141 ? 8.826 10.229 6.910 1.00 18.51 336 LEU A C 1
ATOM 915 O O . LEU A 1 141 ? 7.752 9.656 7.095 1.00 19.34 336 LEU A O 1
ATOM 920 N N . GLY A 1 142 ? 9.716 9.830 6.011 1.00 16.14 337 GLY A N 1
ATOM 921 C CA . GLY A 1 142 ? 9.448 8.678 5.169 1.00 16.50 337 GLY A CA 1
ATOM 922 C C . GLY A 1 142 ? 8.824 9.137 3.868 1.00 14.73 337 GLY A C 1
ATOM 923 O O . GLY A 1 142 ? 8.211 10.212 3.801 1.00 15.71 337 GLY A O 1
ATOM 924 N N . ASN A 1 143 ? 8.944 8.316 2.833 1.00 15.74 338 ASN A N 1
ATOM 925 C CA . ASN A 1 143 ? 8.419 8.670 1.526 1.00 14.54 338 ASN A CA 1
ATOM 926 C C . ASN A 1 143 ? 6.928 8.979 1.454 1.00 16.06 338 ASN A C 1
ATOM 927 O O . ASN A 1 143 ? 6.531 9.993 0.879 1.00 14.37 338 ASN A O 1
ATOM 932 N N . GLN A 1 144 ? 6.095 8.120 2.027 1.00 16.84 339 GLN A N 1
ATOM 933 C CA . GLN A 1 144 ? 4.664 8.352 1.953 1.00 18.07 339 GLN A CA 1
ATOM 934 C C . GLN A 1 144 ? 4.242 9.678 2.574 1.00 17.25 339 GLN A C 1
ATOM 935 O O . GLN A 1 144 ? 3.413 10.398 2.008 1.00 16.31 339 GLN A O 1
ATOM 941 N N . VAL A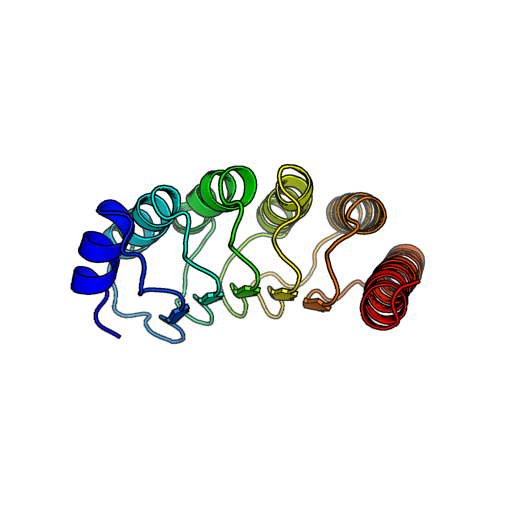 1 145 ? 4.821 10.008 3.720 1.00 16.00 340 VAL A N 1
ATOM 942 C CA . VAL A 1 145 ? 4.482 11.254 4.389 1.00 15.66 340 VAL A CA 1
ATOM 943 C C . VAL A 1 145 ? 4.941 12.456 3.559 1.00 16.05 340 VAL A C 1
ATOM 944 O O . VAL A 1 145 ? 4.189 13.412 3.381 1.00 14.63 340 VAL A O 1
ATOM 948 N N . GLU A 1 146 ? 6.163 12.407 3.042 1.00 14.37 341 GLU A N 1
ATOM 949 C CA . GLU A 1 146 ? 6.660 13.518 2.235 1.00 14.43 341 GLU A CA 1
ATOM 950 C C . GLU A 1 146 ? 5.813 13.748 0.985 1.00 15.33 341 GLU A C 1
ATOM 951 O O . GLU A 1 146 ? 5.554 14.893 0.601 1.00 13.22 341 GLU A O 1
ATOM 957 N N . MET A 1 147 ? 5.355 12.666 0.356 1.00 14.93 342 MET A N 1
ATOM 958 C CA . MET A 1 147 ? 4.528 12.790 -0.840 1.00 16.86 342 MET A CA 1
ATOM 959 C C . MET A 1 147 ? 3.167 13.389 -0.487 1.00 16.79 342 MET A C 1
ATOM 960 O O . MET A 1 147 ? 2.596 14.162 -1.259 1.00 16.57 342 MET A O 1
ATOM 965 N N . ASP A 1 148 ? 2.662 13.032 0.688 1.00 15.18 343 ASP A N 1
ATOM 966 C CA . ASP A 1 148 ? 1.381 13.532 1.177 1.00 14.36 343 ASP A CA 1
ATOM 967 C C . ASP A 1 148 ? 1.524 15.047 1.373 1.00 14.75 343 ASP A C 1
ATOM 968 O O . ASP A 1 148 ? 0.763 15.847 0.814 1.00 15.14 343 ASP A O 1
ATOM 973 N N . MET A 1 149 ? 2.519 15.417 2.170 1.00 13.70 344 MET A N 1
ATOM 974 C CA . MET A 1 149 ? 2.789 16.821 2.494 1.00 14.28 344 MET A CA 1
ATOM 975 C C . MET A 1 149 ? 3.041 17.718 1.291 1.00 14.19 344 MET A C 1
ATOM 976 O O . MET A 1 149 ? 2.521 18.845 1.223 1.00 14.36 344 MET A O 1
ATOM 981 N N . MET A 1 150 ? 3.849 17.248 0.345 1.00 14.54 345 MET A N 1
ATOM 982 C CA . MET A 1 150 ? 4.142 18.074 -0.817 1.00 13.12 345 MET A CA 1
ATOM 983 C C . MET A 1 150 ? 2.901 18.357 -1.644 1.00 14.03 345 MET A C 1
ATOM 984 O O . MET A 1 150 ? 2.754 19.452 -2.186 1.00 14.30 345 MET A O 1
ATOM 989 N N . MET A 1 151 ? 1.994 17.387 -1.740 1.00 14.42 346 MET A N 1
ATOM 990 C CA . MET A 1 151 ? 0.778 17.608 -2.509 1.00 13.49 346 MET A CA 1
ATOM 991 C C . MET A 1 151 ? -0.201 18.507 -1.760 1.00 14.86 346 MET A C 1
ATOM 992 O O . MET A 1 151 ? -0.889 19.333 -2.371 1.00 14.39 346 MET A O 1
ATOM 997 N N . ALA A 1 152 ? -0.267 18.345 -0.442 1.00 13.70 347 ALA A N 1
ATOM 998 C CA . ALA A 1 152 ? -1.159 19.151 0.388 1.00 15.99 347 ALA A CA 1
ATOM 999 C C . ALA A 1 152 ? -0.727 20.610 0.332 1.00 16.99 347 ALA A C 1
ATOM 1000 O O . ALA A 1 152 ? -1.555 21.512 0.186 1.00 14.79 347 ALA A O 1
ATOM 1002 N N . ILE A 1 153 ? 0.574 20.826 0.462 1.00 14.97 348 ILE A N 1
ATOM 1003 C CA . ILE A 1 153 ? 1.135 22.174 0.432 1.00 15.34 348 ILE A CA 1
ATOM 1004 C C . ILE A 1 153 ? 0.927 22.821 -0.936 1.00 15.23 348 ILE A C 1
ATOM 1005 O O . ILE A 1 153 ? 0.561 23.995 -1.037 1.00 17.38 348 ILE A O 1
ATOM 1010 N N . GLU A 1 154 ? 1.154 22.051 -1.993 1.00 15.66 349 GLU A N 1
ATOM 1011 C CA . GLU A 1 154 ? 0.997 22.564 -3.342 1.00 16.33 349 GLU A CA 1
ATOM 1012 C C . GLU A 1 154 ? -0.430 23.047 -3.589 1.00 16.25 349 GLU A C 1
ATOM 1013 O O . GLU A 1 154 ? -0.651 23.971 -4.369 1.00 16.15 349 GLU A O 1
ATOM 1019 N N . GLU A 1 155 ? -1.401 22.436 -2.914 1.00 16.39 350 GLU A N 1
ATOM 1020 C CA . GLU A 1 155 ? -2.796 22.824 -3.081 1.00 17.13 350 GLU A CA 1
ATOM 1021 C C . GLU A 1 155 ? -3.180 23.990 -2.166 1.00 17.73 350 GLU A C 1
ATOM 1022 O O . GLU A 1 155 ? -4.201 24.647 -2.377 1.00 17.99 350 GLU A O 1
ATOM 1028 N N . ASN A 1 156 ? -2.364 24.240 -1.151 1.00 15.82 351 ASN A N 1
ATOM 1029 C CA . ASN A 1 156 ? -2.644 25.315 -0.197 1.00 14.73 351 ASN A CA 1
ATOM 1030 C C . ASN A 1 156 ? -2.168 26.648 -0.782 1.00 16.96 351 ASN A C 1
ATOM 1031 O O . ASN A 1 156 ? -1.013 26.774 -1.165 1.00 15.18 351 ASN A O 1
ATOM 1036 N N . GLU A 1 157 ? -3.060 27.635 -0.835 1.00 16.91 352 GLU A N 1
ATOM 1037 C CA . GLU A 1 157 ? -2.714 28.945 -1.395 1.00 18.30 352 GLU A CA 1
ATOM 1038 C C . GLU A 1 157 ? -2.266 29.992 -0.369 1.00 17.95 352 GLU A C 1
ATOM 1039 O O . GLU A 1 157 ? -1.774 31.059 -0.750 1.00 18.60 352 GLU A O 1
ATOM 1045 N N . SER A 1 158 ? -2.415 29.687 0.920 1.00 15.32 353 SER A N 1
ATOM 1046 C CA . SER A 1 158 ? -2.045 30.639 1.975 1.00 16.18 353 SER A CA 1
ATOM 1047 C C . SER A 1 158 ? -0.682 30.433 2.637 1.00 15.65 353 SER A C 1
ATOM 1048 O O . SER A 1 158 ? -0.046 31.397 3.059 1.00 13.85 353 SER A O 1
ATOM 1051 N N . LEU A 1 159 ? -0.229 29.183 2.744 1.00 14.71 354 LEU A N 1
ATOM 1052 C CA . LEU A 1 159 ? 1.057 28.901 3.373 1.00 13.71 354 LEU A CA 1
ATOM 1053 C C . LEU A 1 159 ? 2.252 29.636 2.775 1.00 14.06 354 LEU A C 1
ATOM 1054 O O . LEU A 1 159 ? 2.507 29.561 1.571 1.00 15.91 354 LEU A O 1
ATOM 1059 N N . LEU A 1 160 ? 2.995 30.324 3.640 1.00 15.10 355 LEU A N 1
ATOM 1060 C CA . LEU A 1 160 ? 4.184 31.060 3.232 1.00 14.58 355 LEU A CA 1
ATOM 1061 C C . LEU A 1 160 ? 5.430 30.427 3.831 1.00 15.72 355 LEU A C 1
ATOM 1062 O O . LEU A 1 160 ? 6.508 30.492 3.246 1.00 14.43 355 LEU A O 1
ATOM 1067 N N . ARG A 1 161 ? 5.279 29.809 5.002 1.00 16.25 356 ARG A N 1
ATOM 1068 C CA . ARG A 1 161 ? 6.405 29.169 5.674 1.00 18.21 356 ARG A CA 1
ATOM 1069 C C . ARG A 1 161 ? 6.009 27.815 6.252 1.00 18.16 356 ARG A C 1
ATOM 1070 O O . ARG A 1 161 ? 5.021 27.704 6.974 1.00 17.28 356 ARG A O 1
ATOM 1078 N N . VAL A 1 162 ? 6.785 26.789 5.915 1.00 16.30 357 VAL A N 1
ATOM 1079 C CA . VAL A 1 162 ? 6.528 25.442 6.409 1.00 17.30 357 VAL A CA 1
ATOM 1080 C C . VAL A 1 162 ? 7.824 24.918 7.011 1.00 16.37 357 VAL A C 1
ATOM 1081 O O . VAL A 1 162 ? 8.799 24.655 6.300 1.00 17.63 357 VAL A O 1
ATOM 1085 N N . GLY A 1 163 ? 7.828 24.800 8.334 1.00 15.58 358 GLY A N 1
ATOM 1086 C CA . GLY A 1 163 ? 9.002 24.335 9.043 1.00 17.86 358 GLY A CA 1
ATOM 1087 C C . GLY A 1 163 ? 9.049 22.824 9.109 1.00 16.79 358 GLY A C 1
ATOM 1088 O O . GLY A 1 163 ? 8.745 22.227 10.142 1.00 18.83 358 GLY A O 1
ATOM 1089 N N . ILE A 1 164 ? 9.431 22.225 7.989 1.00 16.79 359 ILE A N 1
ATOM 1090 C CA . ILE A 1 164 ? 9.546 20.774 7.855 1.00 18.25 359 ILE A CA 1
ATOM 1091 C C . ILE A 1 164 ? 10.743 20.493 6.965 1.00 18.53 359 ILE A C 1
ATOM 1092 O O . ILE A 1 164 ? 10.946 21.175 5.958 1.00 18.81 359 ILE A O 1
ATOM 1097 N N . SER A 1 165 ? 11.540 19.497 7.335 1.00 18.88 360 SER A N 1
ATOM 1098 C CA . SER A 1 165 ? 12.711 19.146 6.552 1.00 20.14 360 SER A CA 1
ATOM 1099 C C . SER A 1 165 ? 12.396 17.934 5.684 1.00 20.46 360 SER A C 1
ATOM 1100 O O . SER A 1 165 ? 12.081 16.865 6.200 1.00 23.00 360 SER A O 1
ATOM 1104 N N . PHE A 1 166 ? 12.463 18.122 4.368 1.00 19.52 361 PHE A N 1
ATOM 1105 C CA . PHE A 1 166 ? 12.186 17.059 3.404 1.00 19.02 361 PHE A CA 1
ATOM 1106 C C . PHE A 1 166 ? 13.483 16.461 2.876 1.00 19.58 361 PHE A C 1
ATOM 1107 O O . PHE A 1 166 ? 14.461 17.174 2.651 1.00 21.31 361 PHE A O 1
ATOM 1115 N N . ALA A 1 167 ? 13.490 15.145 2.680 1.00 18.97 362 ALA A N 1
ATOM 1116 C CA . ALA A 1 167 ? 14.668 14.470 2.150 1.00 16.54 362 ALA A CA 1
ATOM 1117 C C . ALA A 1 167 ? 14.484 14.316 0.642 1.00 18.53 362 ALA A C 1
ATOM 1118 O O . ALA A 1 167 ? 15.450 14.247 -0.115 1.00 17.13 362 ALA A O 1
ATOM 1120 N N . SER A 1 168 ? 13.226 14.275 0.215 1.00 17.70 363 SER A N 1
ATOM 1121 C CA . SER A 1 168 ? 12.888 14.128 -1.192 1.00 17.55 363 SER A CA 1
ATOM 1122 C C . SER A 1 168 ? 13.152 15.394 -2.001 1.00 17.99 363 SER A C 1
ATOM 1123 O O . SER A 1 168 ? 12.649 16.462 -1.656 1.00 18.30 363 SER A O 1
ATOM 1126 N N . MET A 1 169 ? 13.930 15.257 -3.075 1.00 18.77 364 MET A N 1
ATOM 1127 C CA . MET A 1 169 ? 14.240 16.374 -3.975 1.00 21.38 364 MET A CA 1
ATOM 1128 C C . MET A 1 169 ? 12.959 16.962 -4.551 1.00 20.42 364 MET A C 1
ATOM 1129 O O . MET A 1 169 ? 12.770 18.189 -4.579 1.00 19.12 364 MET A O 1
ATOM 1134 N N . GLU A 1 170 ? 12.087 16.078 -5.028 1.00 20.72 365 GLU A N 1
ATOM 1135 C CA . GLU A 1 170 ? 10.821 16.487 -5.613 1.00 20.76 365 GLU A CA 1
ATOM 1136 C C . GLU A 1 170 ? 9.950 17.236 -4.611 1.00 19.43 365 GLU A C 1
ATOM 1137 O O . GLU A 1 170 ? 9.317 18.236 -4.959 1.00 20.42 365 GLU A O 1
ATOM 1143 N N . ALA A 1 171 ? 9.898 16.749 -3.374 1.00 15.85 366 ALA A N 1
ATOM 1144 C CA . ALA A 1 171 ? 9.091 17.414 -2.358 1.00 15.62 366 ALA A CA 1
ATOM 1145 C C . ALA A 1 171 ? 9.682 18.797 -2.086 1.00 17.16 366 ALA A C 1
ATOM 1146 O O . ALA A 1 171 ? 8.963 19.799 -2.102 1.00 15.57 366 ALA A O 1
ATOM 1148 N N . ARG A 1 172 ? 10.990 18.846 -1.848 1.00 17.21 367 ARG A N 1
ATOM 1149 C CA . ARG A 1 172 ? 11.664 20.115 -1.570 1.00 21.40 367 ARG A CA 1
ATOM 1150 C C . ARG A 1 172 ? 11.368 21.144 -2.664 1.00 21.31 367 ARG A C 1
ATOM 1151 O O . ARG A 1 172 ? 10.998 22.287 -2.375 1.00 20.59 367 ARG A O 1
ATOM 1159 N N . HIS A 1 173 ? 11.520 20.725 -3.919 1.00 22.77 368 HIS A N 1
ATOM 1160 C CA . HIS A 1 173 ? 11.272 21.592 -5.067 1.00 25.18 368 HIS A CA 1
ATOM 1161 C C . HIS A 1 173 ? 9.815 22.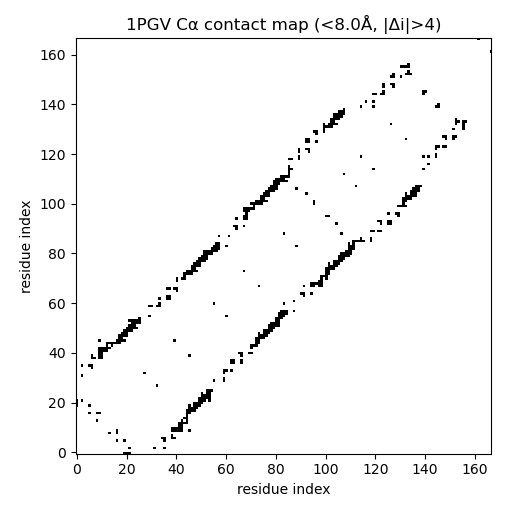039 -5.178 1.00 23.87 368 HIS A C 1
ATOM 1162 O O . HIS A 1 173 ? 9.534 23.233 -5.323 1.00 23.59 368 HIS A O 1
ATOM 1169 N N . ARG A 1 174 ? 8.885 21.092 -5.114 1.00 22.24 369 ARG A N 1
ATOM 1170 C CA . ARG A 1 174 ? 7.476 21.441 -5.230 1.00 22.55 369 ARG A CA 1
ATOM 1171 C C . ARG A 1 174 ? 6.996 22.306 -4.066 1.00 20.26 369 ARG A C 1
ATOM 1172 O O . ARG A 1 174 ? 6.171 23.204 -4.246 1.00 20.28 369 ARG A O 1
ATOM 1180 N N . VAL A 1 175 ? 7.523 22.052 -2.874 1.00 18.70 370 VAL A N 1
ATOM 1181 C CA . VAL A 1 175 ? 7.141 22.837 -1.710 1.00 16.96 370 VAL A CA 1
ATOM 1182 C C . VAL A 1 175 ? 7.684 24.260 -1.856 1.00 17.36 370 VAL A C 1
ATOM 1183 O O . VAL A 1 175 ? 6.940 25.229 -1.698 1.00 15.56 370 VAL A O 1
ATOM 1187 N N . SER A 1 176 ? 8.967 24.383 -2.172 1.00 18.79 371 SER A N 1
ATOM 1188 C CA . SER A 1 176 ? 9.574 25.702 -2.351 1.00 20.01 371 SER A CA 1
ATOM 1189 C C . SER A 1 176 ? 8.813 26.506 -3.408 1.00 20.19 371 SER A C 1
ATOM 1190 O O . SER A 1 176 ? 8.498 27.681 -3.200 1.00 20.09 371 SER A O 1
ATOM 1193 N N . GLU A 1 177 ? 8.511 25.879 -4.541 1.00 19.90 372 GLU A N 1
ATOM 1194 C CA . GLU A 1 177 ? 7.778 26.562 -5.604 1.00 21.43 372 GLU A CA 1
ATOM 1195 C C . GLU A 1 177 ? 6.402 27.034 -5.150 1.00 20.10 372 GLU A C 1
ATOM 1196 O O . GLU A 1 177 ? 5.983 28.156 -5.458 1.00 18.53 372 GLU A O 1
ATOM 1202 N N . ALA A 1 178 ? 5.695 26.180 -4.420 1.00 19.52 373 ALA A N 1
ATOM 1203 C CA . ALA A 1 178 ? 4.370 26.521 -3.931 1.00 17.66 373 ALA A CA 1
ATOM 1204 C C . ALA A 1 178 ? 4.425 27.687 -2.946 1.00 16.56 373 ALA A C 1
ATOM 1205 O O . ALA A 1 178 ? 3.595 28.598 -3.007 1.00 17.11 373 ALA A O 1
ATOM 1207 N N . LEU A 1 179 ? 5.390 27.655 -2.033 1.00 15.81 374 LEU A N 1
ATOM 1208 C CA . LEU A 1 179 ? 5.501 28.723 -1.041 1.00 17.01 374 LEU A CA 1
ATOM 1209 C C . LEU A 1 179 ? 5.844 30.047 -1.717 1.00 17.94 374 LEU A C 1
ATOM 1210 O O . LEU A 1 179 ? 5.313 31.101 -1.346 1.00 16.66 374 LEU A O 1
ATOM 1215 N N . GLU A 1 180 ? 6.725 29.991 -2.709 1.00 17.83 375 GLU A N 1
ATOM 1216 C CA . GLU A 1 180 ? 7.101 31.203 -3.441 1.00 21.41 375 GLU A CA 1
ATOM 1217 C C . GLU A 1 180 ? 5.896 31.728 -4.215 1.00 20.39 375 GLU A C 1
ATOM 1218 O O . GLU A 1 180 ? 5.658 32.936 -4.272 1.00 20.84 375 GLU A O 1
ATOM 1224 N N . ARG A 1 181 ? 5.141 30.816 -4.818 1.00 18.80 376 ARG A N 1
ATOM 1225 C CA . ARG A 1 181 ? 3.940 31.173 -5.564 1.00 18.91 376 ARG A CA 1
ATOM 1226 C C . ARG A 1 181 ? 2.974 31.900 -4.623 1.00 18.11 376 ARG A C 1
ATOM 1227 O O . ARG A 1 181 ? 2.386 32.929 -4.983 1.00 16.84 376 ARG A O 1
ATOM 1235 N N . ASN A 1 182 ? 2.809 31.363 -3.415 1.00 16.22 377 ASN A N 1
ATOM 1236 C CA . ASN A 1 182 ? 1.911 31.974 -2.440 1.00 17.52 377 ASN A CA 1
ATOM 1237 C C . ASN A 1 182 ? 2.426 33.339 -1.982 1.00 18.09 377 ASN A C 1
ATOM 1238 O O . ASN A 1 182 ? 1.642 34.264 -1.773 1.00 17.89 377 ASN A O 1
ATOM 1243 N N . TYR A 1 183 ? 3.737 33.465 -1.832 1.00 17.25 378 TYR A N 1
ATOM 1244 C CA . TYR A 1 183 ? 4.310 34.736 -1.410 1.00 19.42 378 TYR A CA 1
ATOM 1245 C C . TYR A 1 183 ? 4.038 35.785 -2.488 1.00 19.55 378 TYR A C 1
ATOM 1246 O O . TYR A 1 183 ? 3.715 36.935 -2.181 1.00 18.66 378 TYR A O 1
ATOM 1255 N N . GLU A 1 184 ? 4.161 35.385 -3.751 1.00 20.47 379 GLU A N 1
ATOM 1256 C CA . GLU A 1 184 ? 3.911 36.307 -4.861 1.00 21.08 379 GLU A CA 1
ATOM 1257 C C . GLU A 1 184 ? 2.445 36.716 -4.922 1.00 21.12 379 GLU A C 1
ATOM 1258 O O . GLU A 1 184 ? 2.118 37.848 -5.286 1.00 19.00 379 GLU A O 1
ATOM 1264 N N . ARG A 1 185 ? 1.561 35.791 -4.563 1.00 21.09 380 ARG A N 1
ATOM 1265 C CA . ARG A 1 185 ? 0.131 36.062 -4.559 1.00 23.78 380 ARG A CA 1
ATOM 1266 C C . ARG A 1 185 ? -0.162 37.178 -3.552 1.00 23.12 380 ARG A C 1
ATOM 1267 O O . ARG A 1 185 ? -0.946 38.093 -3.830 1.00 23.10 380 ARG A O 1
ATOM 1275 N N . VAL A 1 186 ? 0.484 37.101 -2.390 1.00 21.59 381 VAL A N 1
ATOM 1276 C CA . VAL A 1 186 ? 0.318 38.101 -1.339 1.00 21.35 381 VAL A CA 1
ATOM 1277 C C . VAL A 1 186 ? 0.907 39.446 -1.770 1.00 21.10 381 VAL A C 1
ATOM 1278 O O . VAL A 1 186 ? 0.285 40.494 -1.581 1.00 19.95 381 VAL A O 1
ATOM 1282 N N . ARG A 1 187 ? 2.107 39.403 -2.340 1.00 19.08 382 ARG A N 1
ATOM 1283 C CA . ARG A 1 187 ? 2.793 40.612 -2.792 1.00 18.35 382 ARG A CA 1
ATOM 1284 C C . ARG A 1 187 ? 1.933 41.374 -3.794 1.00 19.43 382 ARG A C 1
ATOM 1285 O O . ARG A 1 187 ? 1.731 42.584 -3.662 1.00 19.54 382 ARG A O 1
ATOM 1293 N N . LEU A 1 188 ? 1.411 40.664 -4.789 1.00 18.17 383 LEU A N 1
ATOM 1294 C CA . LEU A 1 188 ? 0.576 41.301 -5.799 1.00 20.68 383 LEU A CA 1
ATOM 1295 C C . LEU A 1 188 ? -0.723 41.838 -5.210 1.00 21.80 383 LEU A C 1
ATOM 1296 O O . LEU A 1 188 ? -1.200 42.905 -5.614 1.00 22.09 383 LEU A O 1
ATOM 1301 N N . ARG A 1 189 ? -1.306 41.112 -4.259 1.00 23.36 384 ARG A N 1
ATOM 1302 C CA . ARG A 1 189 ? -2.549 41.575 -3.658 1.00 25.91 384 ARG A CA 1
ATOM 1303 C C . ARG A 1 189 ? -2.276 42.856 -2.875 1.00 26.80 384 ARG A C 1
ATOM 1304 O O . ARG A 1 189 ? -3.105 43.761 -2.851 1.00 26.10 384 ARG A O 1
ATOM 1312 N N . ARG A 1 190 ? -1.106 42.928 -2.244 1.00 27.98 385 ARG A N 1
ATOM 1313 C CA . ARG A 1 190 ? -0.716 44.113 -1.478 1.00 29.89 385 ARG A CA 1
ATOM 1314 C C . ARG A 1 190 ? -0.574 45.313 -2.414 1.00 29.25 385 ARG A C 1
ATOM 1315 O O . ARG A 1 190 ? -0.823 46.455 -2.020 1.00 28.53 385 ARG A O 1
ATOM 1323 N N . LEU A 1 191 ? -0.156 45.047 -3.649 1.00 26.49 386 LEU A N 1
ATOM 1324 C CA . LEU A 1 191 ? 0.036 46.107 -4.634 1.00 27.75 386 LEU A CA 1
ATOM 1325 C C . LEU A 1 191 ? -1.253 46.463 -5.368 1.00 29.24 386 LEU A C 1
ATOM 1326 O O . LEU A 1 191 ? -1.257 47.347 -6.224 1.00 27.90 386 LEU A O 1
ATOM 1331 N N . GLY A 1 192 ? -2.343 45.778 -5.029 1.00 30.13 387 GLY A N 1
ATOM 1332 C CA . GLY A 1 192 ? -3.612 46.036 -5.683 1.00 34.44 387 GLY A CA 1
ATOM 1333 C C . GLY A 1 192 ? -3.702 45.257 -6.982 1.00 38.29 387 GLY A C 1
ATOM 1334 O O . GLY A 1 192 ? -4.470 45.611 -7.880 1.00 38.44 387 GLY A O 1
ATOM 1335 N N . LYS A 1 193 ? -2.906 44.191 -7.059 1.00 40.12 388 LYS A N 1
ATOM 1336 C CA . LYS A 1 193 ? -2.817 43.299 -8.218 1.00 43.75 388 LYS A CA 1
ATOM 1337 C C . LYS A 1 193 ? -1.885 43.822 -9.301 1.00 45.10 388 LYS A C 1
ATOM 1338 O O . LYS A 1 193 ? -1.143 44.790 -9.033 1.00 46.20 388 LYS A O 1
#

InterPro domains:
  IPR004934 Tropomodulin [PF03250] (33-182)
  IPR004934 Tropomodulin [PTHR10901] (33-387)
  IPR032675 Leucine-rich repeat domain superfamily [G3DSA:3.80.10.10] (222-392)

Solvent-accessible surface area: 8613 Å² total; per-residue (Å²): 90,85,10,87,42,11,1,76,84,0,124,144,39,36,80,107,15,81,96,1,59,0,42,100,28,111,189,12,60,69,134,72,0,120,10,0,2,118,1,0,19,82,3,120,35,0,67,94,0,11,0,8,45,0,32,0,38,28,37,18,0,119,35,0,29,106,0,2,71,70,2,89,21,0,118,25,0,22,0,43,43,3,80,0,29,4,101,5,5,5,128,0,1,101,5,2,32,93,52,50,15,2,10,47,0,51,2,40,99,12,171,96,80,127,17,33,97,155,12,8,67,43,0,9,83,2,0,54,115,0,87,24,0,27,121,21,14,20,76,19,93,26,150,82,0,138,114,67,10,52,99,3,27,104,102,0,98,66,113,31,96,81,180,161,119,66,204

B-factor: mean 26.37, std 9.38, range [11.57, 58.91]

Foldseek 3Di:
DPLVVLLVCLQVQPQPAAEDECAQQLVDDLVSLLSNLVSNLSHQRHAYYEHENNQDECVSCVSLLSSLLRHLHHAEYHHAAYAYALVSVLSNLLSNQNNLNYAEYAHANHVPQDNDDVSLVSNLVSQLNRLRHQYYHHDDPDPVSVVSNVVSNVNSVVVVVVVVVVD

Radius of gyration: 15.73 Å; Cα contacts (8 Å, |Δi|>4): 309; chains: 1; bounding box: 30×38×42 Å

GO terms:
  GO:1990357 terminal web (C, IDA)
  GO:0005737 cytoplasm (C, IDA)
  GO:0005865 striated muscle thin filament (C, IDA)
  GO:0030835 negative regulation of actin filament depolymerization (P, IDA)
  GO:0051694 pointed-end actin filament capping (P, IDA)
  GO:0051015 actin filament binding (F, IC)
  GO:0040011 locomotion (P, IGI)
  GO:0071689 muscle thin filament assembly (P, IGI)
  GO:0002119 nematode larval development (P, IMP)
  GO:0040011 locomotion (P, IMP)
  GO:0045214 sarcomere organization (P, IMP)
  GO:0009792 embryo development ending in birth or egg hatching (P, IMP)
  GO:0071689 muscle thin filament assembly (P, IMP)

Sequence (167 aa):
TDVESCINRLREDDTDLKEVNINNMKRVSKERIRSLIEAACNSKHIEKFSLANTAISDSEARGLIELIETSPSLRVLNVESNFLTPELLARLLRSTLVTQSIVEFKADNQRQSVLGNQVEMDMMMAIEENESLLRVGISFASMEARHRVSEALERNYERVRLRRLGK